Protein AF-A0A950ZUF8-F1 (afdb_monomer_lite)

Foldseek 3Di:
DFAAEEEDDPDPPPQRQHDPPPVDCVSSVVSVVQRVVCVVVDPGTPHYHYDPDDHPDPPVVVVSVVVCVVVVVVVVCVVVVPCADPVGDGVVVVVVVVVCVVCPPPDD

Structure (mmCIF, N/CA/C/O backbone):
data_AF-A0A950ZUF8-F1
#
_entry.id   AF-A0A950ZUF8-F1
#
loop_
_atom_site.group_PDB
_atom_site.id
_atom_site.type_symbol
_atom_site.label_atom_id
_atom_site.label_alt_id
_atom_site.label_comp_id
_atom_site.label_asym_id
_atom_site.label_entity_id
_atom_site.label_seq_id
_atom_site.pdbx_PDB_ins_code
_atom_site.Cartn_x
_atom_site.Cartn_y
_atom_site.Cartn_z
_atom_site.occupancy
_atom_site.B_iso_or_equiv
_atom_site.auth_seq_id
_atom_site.auth_comp_id
_atom_site.auth_asym_id
_atom_site.auth_atom_id
_atom_site.pdbx_PDB_model_num
ATOM 1 N N . MET A 1 1 ? -16.491 -18.317 3.555 1.00 70.62 1 MET A N 1
ATOM 2 C CA . MET A 1 1 ? -15.338 -17.543 4.071 1.00 70.62 1 MET A CA 1
ATOM 3 C C . MET A 1 1 ? -15.668 -16.058 3.952 1.00 70.62 1 MET A C 1
ATOM 5 O O . MET A 1 1 ? -16.255 -15.686 2.946 1.00 70.62 1 MET A O 1
ATOM 9 N N . LYS A 1 2 ? -15.375 -15.226 4.961 1.00 83.56 2 LYS A N 1
ATOM 10 C CA . LYS A 1 2 ? -15.561 -13.764 4.875 1.00 83.56 2 LYS A CA 1
ATOM 11 C C . LYS A 1 2 ? -14.215 -13.123 4.490 1.00 83.56 2 LYS A C 1
ATOM 13 O O . LYS A 1 2 ? -13.230 -13.473 5.138 1.00 83.56 2 LYS A O 1
ATOM 18 N N . PRO A 1 3 ? -14.147 -12.248 3.470 1.00 87.75 3 PRO A N 1
ATOM 19 C CA . PRO A 1 3 ? -12.884 -11.653 3.035 1.00 87.75 3 PRO A CA 1
ATOM 20 C C . PRO A 1 3 ? -12.254 -10.780 4.137 1.00 87.75 3 PRO A C 1
ATOM 22 O O . PRO A 1 3 ? -12.985 -10.199 4.953 1.00 87.75 3 PRO A O 1
ATOM 25 N N . PRO A 1 4 ? -10.911 -10.687 4.181 1.00 90.25 4 PRO A N 1
ATOM 26 C CA . PRO A 1 4 ? -10.213 -9.865 5.159 1.00 90.25 4 PRO A CA 1
ATOM 27 C C . PRO A 1 4 ? -10.523 -8.376 4.963 1.00 90.25 4 PRO A C 1
ATOM 29 O O . PRO A 1 4 ? -10.880 -7.927 3.878 1.00 90.25 4 PRO A O 1
ATOM 32 N N . ARG A 1 5 ? -10.385 -7.616 6.050 1.00 94.81 5 ARG A N 1
ATOM 33 C CA . ARG A 1 5 ? -10.420 -6.149 6.039 1.00 94.81 5 ARG A CA 1
ATOM 34 C C . ARG A 1 5 ? -9.016 -5.635 5.755 1.00 94.81 5 ARG A C 1
ATOM 36 O O . ARG A 1 5 ? -8.064 -6.198 6.297 1.00 94.81 5 ARG A O 1
ATOM 43 N N . ALA A 1 6 ? -8.891 -4.588 4.950 1.00 95.00 6 ALA A N 1
ATOM 44 C CA . ALA A 1 6 ? -7.589 -4.082 4.530 1.00 95.00 6 ALA A CA 1
ATOM 45 C C . ALA A 1 6 ? -7.520 -2.553 4.549 1.00 95.00 6 ALA A C 1
ATOM 47 O O . ALA A 1 6 ? -8.520 -1.861 4.376 1.00 95.00 6 ALA A O 1
ATOM 48 N N . CYS A 1 7 ? -6.314 -2.030 4.748 1.00 95.81 7 CYS A N 1
ATOM 49 C CA . CYS A 1 7 ? -5.987 -0.655 4.393 1.00 95.81 7 CYS A CA 1
ATOM 50 C C . CYS A 1 7 ? -5.221 -0.673 3.070 1.00 95.81 7 CYS A C 1
ATOM 52 O O . CYS A 1 7 ? -4.381 -1.553 2.876 1.00 95.81 7 CYS A O 1
ATOM 54 N N . PHE A 1 8 ? -5.509 0.278 2.190 1.00 95.31 8 PHE A N 1
ATOM 55 C CA . PHE A 1 8 ? -4.863 0.406 0.889 1.00 95.31 8 PHE A CA 1
ATOM 56 C C . PHE A 1 8 ? -3.904 1.602 0.863 1.00 95.31 8 PHE A C 1
ATOM 58 O O . PHE A 1 8 ? -4.153 2.630 1.498 1.00 95.31 8 PHE A O 1
ATOM 65 N N . LEU A 1 9 ? -2.799 1.433 0.138 1.00 93.88 9 LEU A N 1
ATOM 66 C CA . LEU A 1 9 ? -1.799 2.454 -0.161 1.00 93.88 9 LEU A CA 1
ATOM 67 C C . LEU A 1 9 ? -1.506 2.393 -1.650 1.00 93.88 9 LEU A C 1
ATOM 69 O O . LEU A 1 9 ? -1.171 1.324 -2.163 1.00 93.88 9 LEU A O 1
ATOM 73 N N . ASP A 1 10 ? -1.581 3.544 -2.304 1.00 92.81 10 ASP A N 1
ATOM 74 C CA . ASP A 1 10 ? -1.322 3.667 -3.735 1.00 92.81 10 ASP A CA 1
ATOM 75 C C . ASP A 1 10 ? 0.170 3.889 -4.003 1.00 92.81 10 ASP A C 1
ATOM 77 O O . ASP A 1 10 ? 0.621 4.978 -4.355 1.00 92.81 10 ASP A O 1
ATOM 81 N N . TYR A 1 11 ? 0.968 2.884 -3.642 1.00 93.31 11 TYR A N 1
ATOM 82 C CA . TYR A 1 11 ? 2.431 2.907 -3.691 1.00 93.31 11 TYR A CA 1
ATOM 83 C C . TYR A 1 11 ? 2.930 1.855 -4.696 1.00 93.31 11 TYR A C 1
ATOM 85 O O . TYR A 1 11 ? 2.245 0.849 -4.922 1.00 93.31 11 TYR A O 1
ATOM 93 N N . PRO A 1 12 ? 4.154 1.997 -5.242 1.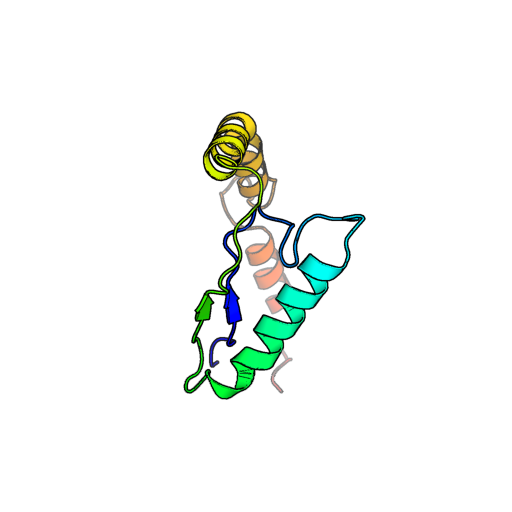00 91.44 12 PRO A N 1
ATOM 94 C CA . PRO A 1 12 ? 4.732 0.978 -6.107 1.00 91.44 12 PRO A CA 1
ATOM 95 C C . PRO A 1 12 ? 4.815 -0.382 -5.410 1.00 91.44 12 PRO A C 1
ATOM 97 O O . PRO A 1 12 ? 5.142 -0.473 -4.219 1.00 91.44 12 PRO A O 1
ATOM 100 N N . LEU A 1 13 ? 4.565 -1.452 -6.171 1.00 88.81 13 LEU A N 1
ATOM 101 C CA . LEU A 1 13 ? 4.588 -2.825 -5.665 1.00 88.81 13 LEU A CA 1
ATOM 102 C C . LEU A 1 13 ? 5.900 -3.113 -4.913 1.00 88.81 13 LEU A C 1
ATOM 104 O O . LEU A 1 13 ? 6.986 -2.806 -5.395 1.00 88.81 13 LEU A O 1
ATOM 108 N N . GLY A 1 14 ? 5.785 -3.706 -3.723 1.00 87.69 14 GLY A N 1
ATOM 109 C CA . GLY A 1 14 ? 6.919 -3.964 -2.828 1.00 87.69 14 GLY A CA 1
ATOM 110 C C . GLY A 1 14 ? 7.162 -2.882 -1.769 1.00 87.69 14 GLY A C 1
ATOM 111 O O . GLY A 1 14 ? 7.939 -3.117 -0.849 1.00 87.69 14 GLY A O 1
ATOM 112 N N . ASN A 1 15 ? 6.452 -1.749 -1.825 1.00 90.50 15 ASN A N 1
ATOM 113 C CA . ASN A 1 15 ? 6.603 -0.635 -0.880 1.00 90.50 15 ASN A CA 1
ATOM 114 C C . ASN A 1 15 ? 5.365 -0.445 0.014 1.00 90.50 15 ASN A C 1
ATOM 116 O O . ASN A 1 15 ? 4.934 0.675 0.267 1.00 90.50 15 ASN A O 1
ATOM 120 N N . THR A 1 16 ? 4.780 -1.531 0.525 1.00 87.50 16 THR A N 1
ATOM 121 C CA . THR A 1 16 ? 3.500 -1.515 1.272 1.00 87.50 16 THR A CA 1
ATOM 122 C C . THR A 1 16 ? 3.513 -0.717 2.578 1.00 87.50 16 THR A C 1
ATOM 124 O O . THR A 1 16 ? 2.464 -0.523 3.184 1.00 87.50 16 THR A O 1
ATOM 127 N N . VAL A 1 17 ? 4.679 -0.270 3.043 1.00 88.75 17 VAL A N 1
ATOM 128 C CA . VAL A 1 17 ? 4.828 0.575 4.237 1.00 88.75 17 VAL A CA 1
ATOM 129 C C . VAL A 1 17 ? 5.732 1.786 3.990 1.00 88.75 17 VAL A C 1
ATOM 131 O O . VAL A 1 17 ? 6.141 2.429 4.947 1.00 88.75 17 VAL A O 1
ATOM 134 N N . GLY A 1 18 ? 6.035 2.116 2.729 1.00 89.31 18 GLY A N 1
ATOM 135 C CA . GLY A 1 18 ? 6.925 3.220 2.347 1.00 89.31 18 GLY A CA 1
ATOM 136 C C . GLY A 1 18 ? 8.281 2.788 1.795 1.00 89.31 18 GLY A C 1
ATOM 137 O O . GLY A 1 18 ? 8.512 1.608 1.536 1.00 89.31 18 GLY A O 1
ATOM 138 N N . ILE A 1 19 ? 9.161 3.773 1.586 1.00 87.94 19 ILE A N 1
ATOM 139 C CA . ILE A 1 19 ? 10.476 3.589 0.961 1.00 87.94 19 ILE A CA 1
ATOM 140 C C . ILE A 1 19 ? 11.368 2.712 1.863 1.00 87.94 19 ILE A C 1
ATOM 142 O O . ILE A 1 19 ? 11.483 2.977 3.067 1.00 87.94 19 ILE A O 1
ATOM 146 N N . PRO A 1 20 ? 12.010 1.659 1.327 1.00 85.88 20 PRO A N 1
ATOM 147 C CA . PRO A 1 20 ? 12.930 0.827 2.087 1.00 85.88 20 PRO A CA 1
ATOM 148 C C . PRO A 1 20 ? 14.145 1.623 2.559 1.00 85.88 20 PRO A C 1
ATOM 150 O O . PRO A 1 20 ? 14.764 2.340 1.779 1.00 85.88 20 PRO A O 1
ATOM 153 N N . LYS A 1 21 ? 14.538 1.421 3.823 1.00 80.88 21 LYS A N 1
ATOM 154 C CA . LYS A 1 21 ? 15.707 2.076 4.441 1.00 80.88 21 LYS A CA 1
ATOM 155 C C . LYS A 1 21 ? 15.662 3.607 4.379 1.00 80.88 21 LYS A C 1
ATOM 157 O O . LYS A 1 21 ? 16.719 4.234 4.392 1.00 80.88 21 LYS A O 1
ATOM 162 N N . ASP A 1 22 ? 14.465 4.187 4.316 1.00 77.00 22 ASP A N 1
ATOM 163 C CA . ASP A 1 22 ? 14.311 5.627 4.466 1.00 77.00 22 ASP A CA 1
ATOM 164 C C . ASP A 1 22 ? 15.020 6.071 5.756 1.00 77.00 22 ASP A C 1
ATOM 166 O O . ASP A 1 22 ? 14.850 5.458 6.817 1.00 77.00 22 ASP A O 1
ATOM 170 N N . ALA A 1 23 ? 15.869 7.093 5.637 1.00 64.69 23 ALA A N 1
ATOM 171 C CA . ALA A 1 23 ? 16.588 7.662 6.770 1.00 64.69 23 ALA A CA 1
ATOM 172 C C . ALA A 1 23 ? 15.603 8.219 7.808 1.00 64.69 23 ALA A C 1
ATOM 174 O O . ALA A 1 23 ? 15.920 8.267 8.999 1.00 64.69 23 ALA A O 1
ATOM 175 N N . ASP A 1 24 ? 14.396 8.576 7.359 1.00 62.41 24 ASP A N 1
ATOM 176 C CA . ASP A 1 24 ? 13.305 9.029 8.198 1.00 62.41 24 ASP A CA 1
ATOM 177 C C . ASP A 1 24 ? 12.231 7.935 8.380 1.00 62.41 24 ASP A C 1
ATOM 179 O O . ASP A 1 24 ? 11.233 7.832 7.665 1.00 62.41 24 ASP A O 1
ATOM 183 N N . VAL A 1 25 ? 12.413 7.097 9.409 1.00 69.62 25 VAL A N 1
ATOM 184 C CA . VAL A 1 25 ? 11.474 6.025 9.816 1.00 69.62 25 VAL A CA 1
ATOM 185 C C . VAL A 1 25 ? 10.067 6.572 10.153 1.00 69.62 25 VAL A C 1
ATOM 187 O O . VAL A 1 25 ? 9.111 5.807 10.336 1.00 69.62 25 VAL A O 1
ATOM 190 N N . VAL A 1 26 ? 9.904 7.897 10.244 1.00 76.75 26 VAL A N 1
ATOM 191 C CA . VAL A 1 26 ? 8.634 8.570 10.535 1.00 76.75 26 VAL A CA 1
ATOM 192 C C . VAL A 1 26 ? 7.548 8.205 9.522 1.00 76.75 26 VAL A C 1
ATOM 194 O O . VAL A 1 26 ? 6.430 7.919 9.956 1.00 76.75 26 VAL A O 1
ATOM 197 N N . ALA A 1 27 ? 7.849 8.118 8.221 1.00 84.06 27 ALA A N 1
ATOM 198 C CA . ALA A 1 27 ? 6.840 7.808 7.200 1.00 84.06 27 ALA A CA 1
ATOM 199 C C . ALA A 1 27 ? 6.234 6.403 7.385 1.00 84.06 27 ALA A C 1
ATOM 201 O O . ALA A 1 27 ? 5.013 6.245 7.455 1.00 84.06 27 ALA A O 1
ATOM 202 N N . GLN A 1 28 ? 7.079 5.385 7.577 1.00 90.69 28 GLN A N 1
ATOM 203 C CA . GLN A 1 28 ? 6.628 4.001 7.770 1.00 90.69 28 GLN A CA 1
ATOM 204 C C . GLN A 1 28 ? 5.816 3.842 9.065 1.00 90.69 28 GLN A C 1
ATOM 206 O O . GLN A 1 28 ? 4.780 3.171 9.104 1.00 90.69 28 GLN A O 1
ATOM 211 N N . ARG A 1 29 ? 6.248 4.511 10.145 1.00 91.94 29 ARG A N 1
ATOM 212 C CA . ARG A 1 29 ? 5.518 4.519 11.424 1.00 91.94 29 ARG A CA 1
ATOM 213 C C . ARG A 1 29 ? 4.187 5.252 11.316 1.00 91.94 29 ARG A C 1
ATOM 215 O O . ARG A 1 29 ? 3.221 4.818 11.943 1.00 91.94 29 ARG A O 1
ATOM 222 N N . ALA A 1 30 ? 4.126 6.349 10.562 1.00 92.56 30 ALA A N 1
ATOM 223 C CA . ALA A 1 30 ? 2.895 7.096 10.329 1.00 92.56 30 ALA A CA 1
ATOM 224 C C . ALA A 1 30 ? 1.868 6.238 9.579 1.00 92.56 30 ALA A C 1
ATOM 226 O O . ALA A 1 30 ? 0.719 6.156 10.015 1.00 92.56 30 ALA A O 1
ATOM 227 N N . ILE A 1 31 ? 2.303 5.525 8.536 1.00 94.00 31 ILE A N 1
ATOM 228 C CA . ILE A 1 31 ? 1.476 4.574 7.784 1.00 94.00 31 ILE A CA 1
ATOM 229 C C . ILE A 1 31 ? 0.925 3.476 8.699 1.00 94.00 31 ILE A C 1
ATOM 231 O O . ILE A 1 31 ? -0.289 3.270 8.766 1.00 94.00 31 ILE A O 1
ATOM 235 N N . LEU A 1 32 ? 1.796 2.813 9.469 1.00 93.56 32 LEU A N 1
ATOM 236 C CA . LEU A 1 32 ? 1.375 1.752 10.386 1.00 93.56 32 LEU A CA 1
ATOM 237 C C . LEU A 1 32 ? 0.392 2.276 11.441 1.00 93.56 32 LEU A C 1
ATOM 239 O O . LEU A 1 32 ? -0.617 1.636 11.741 1.00 93.56 32 LEU A O 1
ATOM 243 N N . ARG A 1 33 ? 0.655 3.464 11.991 1.00 95.69 33 ARG A N 1
ATOM 244 C CA . ARG A 1 33 ? -0.235 4.105 12.960 1.00 95.69 33 ARG A CA 1
ATOM 245 C C . ARG A 1 33 ? -1.600 4.410 12.347 1.00 95.69 33 ARG A C 1
ATOM 247 O O . ARG A 1 33 ? -2.608 4.151 13.002 1.00 95.69 33 ARG A O 1
ATOM 254 N N . ALA A 1 34 ? -1.648 4.925 11.121 1.00 95.56 34 ALA A N 1
ATOM 255 C CA . ALA A 1 34 ? -2.897 5.212 10.421 1.00 95.56 34 ALA A CA 1
ATOM 256 C C . ALA A 1 34 ? -3.719 3.936 10.179 1.00 95.56 34 ALA A C 1
ATOM 258 O O . ALA A 1 34 ? -4.918 3.926 10.458 1.00 95.56 34 ALA A O 1
ATOM 259 N N . ALA A 1 35 ? -3.070 2.844 9.764 1.00 95.19 35 ALA A N 1
ATOM 260 C CA . ALA A 1 35 ? -3.714 1.544 9.586 1.00 95.19 35 ALA A CA 1
ATOM 261 C C . ALA A 1 35 ? -4.284 0.981 10.900 1.00 95.19 35 ALA A C 1
ATOM 263 O O . ALA A 1 35 ? -5.410 0.499 10.940 1.00 95.19 35 ALA A O 1
ATOM 264 N N . LEU A 1 36 ? -3.548 1.078 12.011 1.00 95.94 36 LEU A N 1
ATOM 265 C CA . LEU A 1 36 ? -4.053 0.624 13.314 1.00 95.94 36 LEU A CA 1
ATOM 266 C C . LEU A 1 36 ? -5.186 1.516 13.837 1.00 95.94 36 LEU A C 1
ATOM 268 O O . LEU A 1 36 ? -6.144 1.030 14.434 1.00 95.94 36 LEU A O 1
ATOM 272 N N . THR A 1 37 ? -5.110 2.820 13.575 1.00 96.75 37 THR A N 1
ATOM 273 C CA . THR A 1 37 ? -6.138 3.788 13.987 1.00 96.75 37 THR A CA 1
ATOM 274 C C . THR A 1 37 ? -7.423 3.642 13.167 1.00 96.75 37 THR A C 1
ATOM 276 O O . THR A 1 37 ? -8.489 4.046 13.623 1.00 96.75 37 THR A O 1
ATOM 279 N N . SER A 1 38 ? -7.364 3.034 11.977 1.00 95.31 38 SER A N 1
ATOM 280 C CA . SER A 1 38 ? -8.543 2.790 11.143 1.00 95.31 38 SER A CA 1
ATOM 281 C C . SER A 1 38 ? -9.372 1.583 11.595 1.00 95.31 38 SER A C 1
ATOM 283 O O . SER A 1 38 ? -10.514 1.456 11.158 1.00 95.31 38 SER A O 1
ATOM 285 N N . LEU A 1 39 ? -8.866 0.737 12.506 1.00 94.31 39 LEU A N 1
ATOM 286 C CA . LEU A 1 39 ? -9.566 -0.467 12.981 1.00 94.31 39 LEU A CA 1
ATOM 287 C C . LEU A 1 39 ? -11.036 -0.231 13.387 1.00 94.31 39 LEU A C 1
ATOM 289 O O . LEU A 1 39 ? -11.887 -1.015 12.957 1.00 94.31 39 LEU A O 1
ATOM 293 N N . PRO A 1 40 ? -11.386 0.837 14.135 1.00 96.38 40 PRO A N 1
ATOM 294 C CA . PRO A 1 40 ? -12.774 1.107 14.518 1.00 96.38 40 PRO A CA 1
ATOM 295 C C . PRO A 1 40 ? -13.683 1.514 13.348 1.00 96.38 40 PRO A C 1
ATOM 297 O O . PRO A 1 40 ? -14.901 1.496 13.489 1.00 96.38 40 PRO A O 1
ATOM 300 N N . ARG A 1 41 ? -13.116 1.898 12.196 1.00 95.44 41 ARG A N 1
ATOM 301 C CA . ARG A 1 41 ? -13.865 2.338 11.006 1.00 95.44 41 ARG A CA 1
ATOM 302 C C . ARG A 1 41 ? -14.395 1.170 10.174 1.00 95.44 41 ARG A C 1
ATOM 304 O O . ARG A 1 41 ? -15.261 1.383 9.331 1.00 95.44 41 ARG A O 1
ATOM 311 N N . PHE A 1 42 ? -13.892 -0.045 10.389 1.00 96.06 42 PHE A N 1
ATOM 312 C CA . PHE A 1 42 ? -14.381 -1.221 9.680 1.00 96.06 42 PHE A CA 1
ATOM 313 C C . PHE A 1 42 ? -15.658 -1.772 10.326 1.00 96.06 42 PHE A C 1
ATOM 315 O O . PHE A 1 42 ? -15.612 -2.405 11.382 1.00 96.06 42 PHE A O 1
ATOM 322 N N . THR A 1 43 ? -16.788 -1.591 9.652 1.00 94.88 43 THR A N 1
ATOM 323 C CA . THR A 1 43 ? -18.130 -2.019 10.068 1.00 94.88 43 THR A CA 1
ATOM 324 C C . THR A 1 43 ? -18.608 -3.310 9.397 1.00 94.88 43 THR A C 1
ATOM 326 O O . THR A 1 43 ? -19.576 -3.912 9.859 1.00 94.88 43 THR A 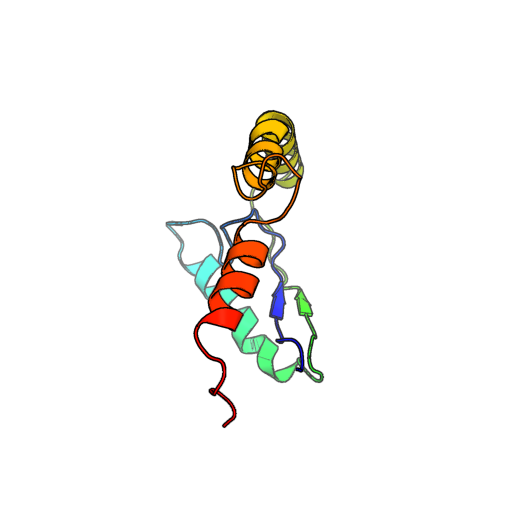O 1
ATOM 329 N N . ALA A 1 44 ? -17.934 -3.776 8.341 1.00 92.50 44 ALA A N 1
ATOM 330 C CA . ALA A 1 44 ? -18.297 -4.978 7.596 1.00 92.50 44 ALA A CA 1
ATOM 331 C C . ALA A 1 44 ? -17.064 -5.758 7.085 1.00 92.50 44 ALA A C 1
ATOM 333 O O . ALA A 1 44 ? -15.987 -5.183 6.893 1.00 92.50 44 ALA A O 1
ATOM 334 N N . PRO A 1 45 ? -17.186 -7.080 6.851 1.00 93.06 45 PRO A N 1
ATOM 335 C CA . PRO A 1 45 ? -16.141 -7.859 6.189 1.00 93.06 45 PRO A CA 1
ATOM 336 C C . PRO A 1 45 ? -15.861 -7.365 4.764 1.00 93.06 45 PRO A C 1
ATOM 338 O O . PRO A 1 45 ? -16.770 -6.894 4.087 1.00 93.06 45 PRO A O 1
ATOM 341 N N . GLY A 1 46 ? -14.618 -7.510 4.298 1.00 94.00 46 GLY A N 1
ATOM 342 C CA . GLY A 1 46 ? -14.210 -7.113 2.943 1.00 94.00 46 GLY A CA 1
ATOM 343 C C . GLY A 1 46 ? -14.066 -5.611 2.701 1.00 94.00 46 GLY A C 1
ATOM 344 O O . GLY A 1 46 ? -13.732 -5.216 1.591 1.00 94.00 46 GLY A O 1
ATOM 345 N N . GLN A 1 47 ? -14.305 -4.768 3.708 1.00 95.56 47 GLN A N 1
ATOM 346 C CA . GLN A 1 47 ? -14.062 -3.336 3.578 1.00 95.56 47 GLN A CA 1
ATOM 347 C C . GLN A 1 47 ? -12.571 -3.037 3.405 1.00 95.56 47 GLN A C 1
ATOM 349 O O . GLN A 1 47 ? -11.719 -3.600 4.103 1.00 95.56 47 GLN A O 1
ATOM 354 N N . ILE A 1 48 ? -12.301 -2.098 2.503 1.00 96.38 48 ILE A N 1
ATOM 355 C CA . ILE A 1 48 ? -10.980 -1.545 2.230 1.00 96.38 48 ILE A CA 1
ATOM 356 C C . ILE A 1 48 ? -11.044 -0.047 2.528 1.00 96.38 48 ILE A C 1
ATOM 358 O O . ILE A 1 48 ? -12.002 0.617 2.138 1.00 96.38 48 ILE A O 1
ATOM 362 N N . ILE A 1 49 ? -10.068 0.464 3.274 1.00 96.38 49 ILE A N 1
ATOM 363 C CA . ILE A 1 49 ? -9.940 1.894 3.577 1.00 96.38 49 ILE A CA 1
ATOM 364 C C . ILE A 1 49 ? -8.663 2.413 2.930 1.00 96.38 49 ILE A C 1
ATOM 366 O O . ILE A 1 49 ? -7.578 1.928 3.250 1.00 96.38 49 ILE A O 1
ATOM 370 N N . ASP A 1 50 ? -8.785 3.431 2.087 1.00 96.50 50 ASP A N 1
ATOM 371 C CA . ASP A 1 50 ? -7.634 4.127 1.516 1.00 96.50 50 ASP A CA 1
ATOM 372 C C . ASP A 1 50 ? -6.954 4.989 2.584 1.00 96.50 50 ASP A C 1
ATOM 374 O O . ASP A 1 50 ? -7.604 5.751 3.313 1.00 96.50 50 ASP A O 1
ATOM 378 N N . LEU A 1 51 ? -5.635 4.849 2.708 1.00 95.75 51 LEU A N 1
ATOM 379 C CA . LEU A 1 51 ? -4.838 5.695 3.586 1.00 95.75 51 LEU A CA 1
ATOM 380 C C . LEU A 1 51 ? -4.388 6.961 2.838 1.00 95.75 51 LEU A C 1
ATOM 382 O O . LEU A 1 51 ? -4.040 6.885 1.663 1.00 95.75 51 LEU A O 1
ATOM 386 N N . PRO A 1 52 ? -4.344 8.127 3.506 1.00 93.75 52 PRO A N 1
ATOM 387 C CA . PRO A 1 52 ? -4.114 9.417 2.859 1.00 93.75 52 PRO A CA 1
ATOM 388 C C . PRO A 1 52 ? -2.616 9.711 2.665 1.00 93.75 52 PRO A C 1
ATOM 390 O O . PRO A 1 52 ? -2.139 10.780 3.044 1.00 93.75 52 PRO A O 1
ATOM 393 N N . PHE A 1 53 ? -1.857 8.756 2.132 1.00 92.75 53 PHE A N 1
ATOM 394 C CA . PHE A 1 53 ? -0.438 8.937 1.833 1.00 92.75 53 PHE A CA 1
ATOM 395 C C . PHE A 1 53 ? -0.199 8.841 0.331 1.00 92.75 53 PHE A C 1
ATOM 397 O O . PHE A 1 53 ? -0.867 8.074 -0.356 1.00 92.75 53 PHE A O 1
ATOM 404 N N . ALA A 1 54 ? 0.772 9.606 -0.157 1.00 91.25 54 ALA A N 1
ATOM 405 C CA . ALA A 1 54 ? 1.171 9.618 -1.556 1.00 91.25 54 ALA A CA 1
ATOM 406 C C . ALA A 1 54 ? 2.645 9.238 -1.674 1.00 91.25 54 ALA A C 1
ATOM 408 O O . ALA A 1 54 ? 3.462 9.603 -0.821 1.00 91.25 54 ALA A O 1
ATOM 409 N N . TRP A 1 55 ? 2.981 8.524 -2.746 1.00 91.12 55 TRP A N 1
ATOM 410 C CA . TRP A 1 55 ? 4.373 8.296 -3.095 1.00 91.12 55 TRP A CA 1
ATOM 411 C C . TRP A 1 55 ? 5.043 9.643 -3.425 1.00 91.12 55 TRP A C 1
ATOM 413 O O . TRP A 1 55 ? 4.453 10.452 -4.142 1.00 91.12 55 TRP A O 1
ATOM 423 N N . PRO A 1 56 ? 6.244 9.933 -2.891 1.00 88.56 56 PRO A N 1
ATOM 424 C CA . PRO A 1 56 ? 6.852 11.256 -3.032 1.00 88.56 56 PRO A CA 1
ATOM 425 C C . PRO A 1 56 ? 7.304 11.576 -4.463 1.00 88.56 56 PRO A C 1
ATOM 427 O O . PRO A 1 56 ? 7.401 12.748 -4.824 1.00 88.56 56 PRO A O 1
ATOM 430 N N . GLU A 1 57 ? 7.589 10.560 -5.277 1.00 89.69 57 GLU A N 1
ATOM 431 C CA . GLU A 1 57 ? 7.975 10.738 -6.676 1.00 89.69 57 GLU A CA 1
ATOM 432 C C . GLU A 1 57 ? 6.733 10.756 -7.570 1.00 89.69 57 GLU A C 1
ATOM 434 O O . GLU A 1 57 ? 6.032 9.755 -7.704 1.00 89.69 57 GLU A O 1
ATOM 439 N N . 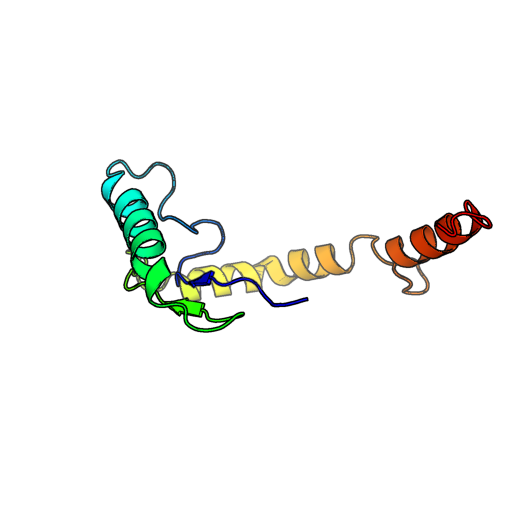ALA A 1 58 ? 6.459 11.899 -8.196 1.00 90.75 58 ALA A N 1
ATOM 440 C CA . ALA A 1 58 ? 5.376 12.003 -9.163 1.00 90.75 58 ALA A CA 1
ATOM 441 C C . ALA A 1 58 ? 5.701 11.206 -10.435 1.00 90.75 58 ALA A C 1
ATOM 443 O O . ALA A 1 58 ? 6.829 11.232 -10.924 1.00 90.75 58 ALA A O 1
ATOM 444 N N . GLY A 1 59 ? 4.690 10.559 -11.010 1.00 92.31 59 GLY A N 1
ATOM 445 C CA . GLY A 1 59 ? 4.824 9.836 -12.273 1.00 92.31 59 GLY A CA 1
ATOM 446 C C . GLY A 1 59 ? 5.381 8.414 -12.143 1.00 92.31 59 GLY A C 1
ATOM 447 O O . GLY A 1 59 ? 5.722 7.785 -13.150 1.00 92.31 59 GLY A O 1
ATOM 448 N N . TRP A 1 60 ? 5.492 7.903 -10.912 1.00 91.94 60 TRP A N 1
ATOM 449 C CA . TRP A 1 60 ? 5.975 6.550 -10.645 1.00 91.94 60 TRP A CA 1
ATOM 450 C C . TRP A 1 60 ? 5.074 5.492 -11.296 1.00 91.94 60 TRP A C 1
ATOM 452 O O . TRP A 1 60 ? 5.572 4.453 -11.730 1.00 91.94 60 TRP A O 1
ATOM 462 N N . GLU A 1 61 ? 3.769 5.756 -11.422 1.00 92.94 61 GLU A N 1
ATOM 463 C CA . GLU A 1 61 ? 2.818 4.837 -12.044 1.00 92.94 61 GLU A CA 1
ATOM 464 C C . GLU A 1 61 ? 3.184 4.589 -13.510 1.00 92.94 61 GLU A C 1
ATOM 466 O O . GLU A 1 61 ? 3.247 3.440 -13.952 1.00 92.94 61 GLU A O 1
ATOM 471 N N . GLN A 1 62 ? 3.485 5.656 -14.260 1.00 95.12 62 GLN A N 1
ATOM 472 C CA . GLN A 1 62 ? 3.868 5.557 -15.669 1.00 95.12 62 GLN A CA 1
ATOM 473 C C . GLN A 1 62 ? 5.232 4.884 -15.828 1.00 95.12 62 GLN A C 1
ATOM 475 O O . GLN A 1 62 ? 5.443 4.144 -16.791 1.00 95.12 62 GLN A O 1
ATOM 480 N N . GLU A 1 63 ? 6.159 5.103 -14.892 1.00 91.12 63 GLU A N 1
ATOM 481 C CA . GLU A 1 63 ? 7.458 4.428 -14.902 1.00 91.12 63 GLU A CA 1
ATOM 482 C C . GLU A 1 63 ? 7.316 2.917 -14.686 1.00 91.12 63 GLU A C 1
ATOM 484 O O . GLU A 1 63 ? 7.886 2.109 -15.430 1.00 91.12 63 GLU A O 1
ATOM 489 N N . VAL A 1 64 ? 6.515 2.529 -13.693 1.00 89.50 64 VAL A N 1
ATOM 490 C CA . VAL A 1 64 ? 6.217 1.130 -13.384 1.00 89.50 64 VAL A CA 1
ATOM 491 C C . VAL A 1 64 ? 5.486 0.472 -14.552 1.00 89.50 64 VAL A C 1
ATOM 493 O O . VAL A 1 64 ? 5.884 -0.607 -14.993 1.00 89.50 64 VAL A O 1
ATOM 496 N N . GLU A 1 65 ? 4.477 1.134 -15.122 1.00 90.94 65 GLU A N 1
ATOM 497 C CA . GLU A 1 65 ? 3.770 0.648 -16.310 1.00 90.94 65 GLU A CA 1
ATOM 498 C C . GLU A 1 65 ? 4.739 0.424 -17.478 1.00 90.94 65 GLU A C 1
ATOM 500 O O . GLU A 1 65 ? 4.742 -0.639 -18.107 1.00 90.94 65 GLU A O 1
ATOM 505 N N . ARG A 1 66 ? 5.597 1.409 -17.760 1.00 92.00 66 ARG A N 1
ATOM 506 C CA . ARG A 1 66 ? 6.600 1.326 -18.825 1.00 92.00 66 ARG A CA 1
ATOM 507 C C . ARG A 1 66 ? 7.546 0.148 -18.614 1.00 92.00 66 ARG A C 1
ATOM 509 O O . ARG A 1 66 ? 7.888 -0.529 -19.586 1.00 92.00 66 ARG A O 1
ATOM 516 N N . THR A 1 67 ? 7.950 -0.103 -17.373 1.00 88.19 67 THR A N 1
ATOM 517 C CA . THR A 1 67 ? 8.808 -1.236 -17.007 1.00 88.19 67 THR A CA 1
ATOM 518 C C . THR A 1 67 ? 8.097 -2.562 -17.264 1.00 88.19 67 THR A C 1
ATOM 520 O O . THR A 1 67 ? 8.600 -3.374 -18.040 1.00 88.19 67 THR A O 1
ATOM 523 N N . TYR A 1 68 ? 6.873 -2.739 -16.756 1.00 84.69 68 TYR A N 1
ATOM 524 C CA . TYR A 1 68 ? 6.087 -3.954 -17.001 1.00 84.69 68 TYR A CA 1
ATOM 525 C C . TYR A 1 68 ? 5.810 -4.206 -18.485 1.00 84.69 68 TYR A C 1
ATOM 527 O O . TYR A 1 68 ? 5.793 -5.355 -18.922 1.00 84.69 68 TYR A O 1
ATOM 535 N N . ARG A 1 69 ? 5.620 -3.154 -19.289 1.00 88.12 69 ARG A N 1
ATOM 536 C CA . ARG A 1 69 ? 5.444 -3.296 -20.742 1.00 88.12 69 ARG A CA 1
ATOM 537 C C . ARG A 1 69 ? 6.717 -3.777 -21.440 1.00 88.12 69 ARG A C 1
ATOM 539 O O . ARG A 1 69 ? 6.625 -4.627 -22.321 1.00 88.12 69 ARG A O 1
ATOM 546 N N . LYS A 1 70 ? 7.894 -3.272 -21.054 1.00 88.75 70 LYS A N 1
ATOM 547 C CA . LYS A 1 70 ? 9.191 -3.757 -21.573 1.00 88.75 70 LYS A CA 1
ATOM 548 C C . LYS A 1 70 ? 9.442 -5.213 -21.174 1.00 88.75 70 LYS A C 1
ATOM 550 O O . LYS A 1 70 ? 9.945 -6.008 -21.966 1.00 88.75 70 LYS A O 1
ATOM 555 N N . GLU A 1 71 ? 9.033 -5.570 -19.965 1.00 84.62 71 GLU A N 1
ATOM 556 C CA . GLU A 1 71 ? 9.184 -6.900 -19.381 1.00 84.62 71 GLU A CA 1
ATOM 557 C C . GLU A 1 71 ? 7.953 -7.793 -19.583 1.00 84.62 71 GLU A C 1
ATOM 559 O O . GLU A 1 71 ? 7.795 -8.799 -18.897 1.00 84.62 71 GLU A O 1
ATOM 564 N N . ALA A 1 72 ? 7.085 -7.488 -20.554 1.00 80.88 72 ALA A N 1
ATOM 565 C CA . ALA A 1 72 ? 5.876 -8.280 -20.798 1.00 80.88 72 ALA A CA 1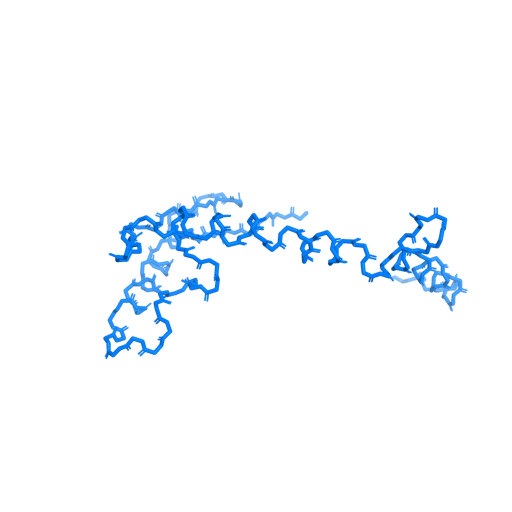
ATOM 566 C C . ALA A 1 72 ? 6.195 -9.766 -21.040 1.00 80.88 72 ALA A C 1
ATOM 568 O O . ALA A 1 72 ? 5.434 -10.645 -20.639 1.00 80.88 72 ALA A O 1
ATOM 569 N N . HIS A 1 73 ? 7.358 -10.046 -21.636 1.00 79.50 73 HIS A N 1
ATOM 570 C CA . HIS A 1 73 ? 7.867 -11.399 -21.824 1.00 79.50 73 HIS A CA 1
ATOM 571 C C . HIS A 1 73 ? 8.124 -12.139 -20.501 1.00 79.50 73 HIS A C 1
ATOM 573 O O . HIS A 1 73 ? 7.958 -13.345 -20.488 1.00 79.50 73 HIS A O 1
ATOM 579 N N . ILE A 1 74 ? 8.461 -11.458 -19.398 1.00 77.12 74 ILE A N 1
ATOM 580 C CA . ILE A 1 74 ? 8.633 -12.067 -18.067 1.00 77.12 74 ILE A CA 1
ATOM 581 C C . ILE A 1 74 ? 7.283 -12.497 -17.501 1.00 77.12 74 ILE A C 1
ATOM 583 O O . ILE A 1 74 ? 7.170 -13.587 -16.959 1.00 77.12 74 ILE A O 1
ATOM 587 N N . VAL A 1 75 ? 6.244 -11.670 -17.640 1.00 71.00 75 VAL A N 1
ATOM 588 C CA . VAL A 1 75 ? 4.888 -12.024 -17.179 1.00 71.00 75 VAL A CA 1
ATOM 589 C C . VAL A 1 75 ? 4.318 -13.172 -18.012 1.00 71.00 75 VAL A C 1
ATOM 591 O O . VAL A 1 75 ? 3.671 -14.071 -17.476 1.00 71.00 75 VAL A O 1
ATOM 594 N N . LEU A 1 76 ? 4.563 -13.150 -19.325 1.00 71.81 76 LEU A N 1
ATOM 595 C CA . LEU A 1 76 ? 4.224 -14.261 -20.209 1.00 71.81 76 LEU A CA 1
ATOM 596 C C . LEU A 1 76 ? 5.003 -15.512 -19.812 1.00 71.81 76 LEU A C 1
ATOM 598 O O . LEU A 1 76 ? 4.367 -16.528 -19.576 1.00 71.81 76 LEU A O 1
ATOM 602 N N . ASP A 1 77 ? 6.323 -15.407 -19.636 1.00 72.75 77 ASP A N 1
ATOM 603 C CA . ASP A 1 77 ? 7.189 -16.504 -19.209 1.00 72.75 77 ASP A CA 1
ATOM 604 C C . ASP A 1 77 ? 6.720 -17.077 -17.876 1.00 72.75 77 ASP A C 1
ATOM 606 O O . ASP A 1 77 ? 6.499 -18.268 -17.814 1.00 72.75 77 ASP A O 1
ATOM 610 N N . GLN A 1 78 ? 6.444 -16.264 -16.851 1.00 68.75 78 GLN A N 1
ATOM 611 C CA . GLN A 1 78 ? 5.874 -16.708 -15.570 1.00 68.75 78 GLN A CA 1
ATOM 612 C C . GLN A 1 78 ? 4.569 -17.493 -15.736 1.00 68.75 78 GLN A C 1
ATOM 614 O O . GLN A 1 78 ? 4.392 -18.507 -15.074 1.00 68.75 78 GLN A O 1
ATOM 619 N N . ARG A 1 79 ? 3.676 -17.069 -16.639 1.00 64.69 79 ARG A N 1
ATOM 620 C CA . ARG A 1 79 ? 2.426 -17.792 -16.935 1.00 64.69 79 ARG A CA 1
ATOM 621 C C . ARG A 1 79 ? 2.636 -19.046 -17.778 1.00 64.69 79 ARG A C 1
ATOM 623 O O . ARG A 1 79 ? 1.820 -19.959 -17.730 1.00 64.69 79 ARG A O 1
ATOM 630 N N . THR A 1 80 ? 3.690 -19.080 -18.585 1.00 65.62 80 THR A N 1
ATOM 631 C CA . THR A 1 80 ? 4.033 -20.209 -19.456 1.00 65.62 80 THR A CA 1
ATOM 632 C C . THR A 1 80 ? 5.148 -21.077 -18.880 1.00 65.62 80 THR A C 1
ATOM 634 O O . THR A 1 80 ? 5.602 -21.993 -19.562 1.00 65.62 80 THR A O 1
ATOM 637 N N . ARG A 1 81 ? 5.610 -20.800 -17.651 1.00 60.38 81 ARG A N 1
ATOM 638 C CA . ARG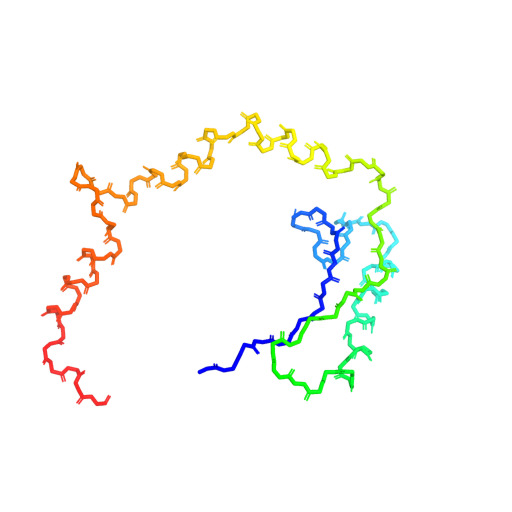 A 1 81 ? 6.862 -21.304 -17.063 1.00 60.38 81 ARG A CA 1
ATOM 639 C C . ARG A 1 81 ? 6.729 -22.747 -16.624 1.00 60.38 81 ARG A C 1
ATOM 641 O O . ARG A 1 81 ? 6.765 -23.049 -15.440 1.00 60.38 81 ARG A O 1
ATOM 648 N N . GLY A 1 82 ? 6.519 -23.645 -17.579 1.00 59.72 82 GLY A N 1
ATOM 649 C CA . GLY A 1 82 ? 6.362 -25.068 -17.310 1.00 59.72 82 GLY A CA 1
ATOM 650 C C . GLY A 1 82 ? 5.333 -25.351 -16.217 1.00 59.72 82 GLY A C 1
ATOM 651 O O . GLY A 1 82 ? 5.471 -26.346 -15.525 1.00 59.72 82 GLY A O 1
ATOM 652 N N . GLU A 1 83 ? 4.353 -24.461 -16.019 1.00 68.88 83 GLU A N 1
ATOM 653 C CA . GLU A 1 83 ? 3.189 -24.696 -15.164 1.00 68.88 83 GLU A CA 1
ATOM 654 C C . GLU A 1 83 ? 2.146 -25.509 -15.915 1.00 68.88 83 GLU A C 1
ATOM 656 O O . GLU A 1 83 ? 1.291 -26.113 -15.282 1.00 68.88 83 GLU A O 1
ATOM 661 N N . PHE A 1 84 ? 2.268 -25.579 -17.241 1.00 66.44 84 PHE A N 1
ATOM 662 C CA . PHE A 1 84 ? 1.415 -26.349 -18.120 1.00 66.44 84 PHE A CA 1
ATOM 663 C C . PHE A 1 84 ? 2.243 -27.344 -18.932 1.00 66.44 84 PHE A C 1
ATOM 665 O O . PHE A 1 84 ? 3.331 -27.008 -19.407 1.00 66.44 84 PHE A O 1
ATOM 672 N N . ASP A 1 85 ? 1.737 -28.565 -19.075 1.00 71.44 85 ASP A N 1
ATOM 673 C CA . ASP A 1 85 ? 2.322 -29.562 -19.970 1.00 71.44 85 ASP A CA 1
ATOM 674 C C . ASP A 1 85 ? 2.091 -29.213 -21.452 1.00 71.44 85 ASP A C 1
ATOM 676 O O . ASP A 1 85 ? 1.458 -28.210 -21.791 1.00 71.44 85 ASP A O 1
ATOM 680 N N . ALA A 1 86 ? 2.616 -30.044 -22.358 1.00 71.12 86 ALA A N 1
ATOM 681 C CA . ALA A 1 86 ? 2.464 -29.854 -23.802 1.00 71.12 86 ALA A CA 1
ATOM 682 C C . ALA A 1 86 ? 0.991 -29.875 -24.266 1.00 71.12 86 ALA A C 1
ATOM 684 O O . ALA A 1 86 ? 0.678 -29.357 -25.338 1.00 71.12 86 ALA A O 1
ATOM 685 N N . GLU A 1 87 ? 0.084 -30.422 -23.450 1.00 75.94 87 GLU A N 1
ATOM 686 C CA . GLU A 1 87 ? -1.360 -30.457 -23.686 1.00 75.94 87 GLU A CA 1
ATOM 687 C C . GLU A 1 87 ? -2.113 -29.291 -23.010 1.00 75.94 87 GLU A C 1
ATOM 689 O O . GLU A 1 87 ? -3.342 -29.220 -23.094 1.00 75.94 87 GLU A O 1
ATOM 694 N N . GLY A 1 88 ? -1.406 -28.358 -22.360 1.00 69.19 88 GLY A N 1
ATOM 695 C CA . GLY A 1 88 ? -1.984 -27.170 -21.731 1.00 69.19 88 GLY A CA 1
ATOM 696 C C . GLY A 1 88 ? -2.660 -27.432 -20.382 1.00 69.19 88 GLY A C 1
ATOM 697 O O . GLY A 1 88 ? -3.483 -26.624 -19.944 1.00 69.19 88 GLY A O 1
ATOM 698 N N . ARG A 1 89 ? -2.357 -28.549 -19.708 1.00 72.25 89 ARG A N 1
ATOM 699 C CA . ARG A 1 89 ? -2.880 -28.864 -18.368 1.00 72.25 89 ARG A CA 1
ATOM 700 C C . ARG A 1 89 ? -1.926 -28.355 -17.301 1.00 72.25 89 ARG A C 1
ATOM 702 O O . ARG A 1 89 ? -0.729 -28.596 -17.379 1.00 72.25 89 ARG A O 1
ATOM 709 N N . HIS A 1 90 ? -2.466 -27.704 -16.274 1.00 73.94 90 HIS A N 1
ATOM 710 C CA . HIS A 1 90 ? -1.649 -27.177 -15.185 1.00 73.94 90 HIS A CA 1
ATOM 711 C C . HIS A 1 90 ? -1.048 -28.325 -14.346 1.00 73.94 90 HIS A C 1
ATOM 713 O O . HIS A 1 90 ? -1.807 -29.141 -13.817 1.00 73.94 90 HIS A O 1
ATOM 719 N N . PHE A 1 91 ? 0.272 -28.386 -14.141 1.00 70.44 91 PHE A N 1
ATOM 720 C CA . PHE A 1 91 ? 0.935 -29.460 -13.383 1.00 70.44 91 PHE A CA 1
ATOM 721 C C . PHE A 1 91 ? 0.415 -29.576 -11.949 1.00 70.44 91 PHE A C 1
ATOM 723 O O . PHE A 1 91 ? 0.263 -30.684 -11.452 1.00 70.44 91 PHE A O 1
ATOM 730 N N . ALA A 1 92 ? 0.049 -28.469 -11.290 1.00 69.19 92 ALA A N 1
ATOM 731 C CA . ALA A 1 92 ? -0.586 -28.543 -9.966 1.00 69.19 92 ALA A CA 1
ATOM 732 C C . ALA A 1 92 ? -1.942 -29.280 -9.976 1.00 69.19 92 ALA A C 1
ATOM 734 O O . ALA A 1 92 ? -2.294 -29.904 -8.981 1.00 69.19 92 ALA A O 1
ATOM 735 N N . LYS A 1 93 ? -2.692 -29.248 -11.089 1.00 68.94 93 LYS A N 1
ATOM 736 C CA . LYS A 1 93 ? -3.925 -30.033 -11.239 1.00 68.94 93 LYS A CA 1
ATOM 737 C C . LYS A 1 93 ? -3.600 -31.513 -11.441 1.00 68.94 93 LYS A C 1
ATOM 739 O O . LYS A 1 93 ? -4.197 -32.342 -10.768 1.00 68.94 93 LYS A O 1
ATOM 744 N N . ALA A 1 94 ? -2.626 -31.825 -12.298 1.00 70.44 94 ALA A N 1
ATOM 745 C CA . ALA A 1 94 ? -2.169 -33.199 -12.517 1.00 70.44 94 ALA A CA 1
ATOM 746 C C . ALA A 1 94 ? -1.630 -33.836 -11.220 1.00 70.44 94 ALA A C 1
ATOM 748 O O . ALA A 1 94 ? -2.022 -34.943 -10.867 1.00 70.44 94 ALA A O 1
ATOM 749 N N . LEU A 1 95 ? -0.822 -33.095 -10.455 1.00 68.12 95 LEU A N 1
ATOM 750 C CA . LEU A 1 95 ? -0.325 -33.505 -9.138 1.00 68.12 95 LEU A CA 1
ATOM 751 C C . LEU A 1 95 ? -1.453 -33.657 -8.112 1.00 68.12 95 LEU A C 1
ATOM 753 O O . LEU A 1 95 ? -1.403 -34.567 -7.293 1.00 68.12 95 LEU A O 1
ATOM 757 N N . ALA A 1 96 ? -2.475 -32.795 -8.136 1.00 67.75 96 ALA A N 1
ATOM 758 C CA . ALA A 1 96 ? -3.631 -32.921 -7.249 1.00 67.75 96 ALA A CA 1
ATOM 759 C C . ALA A 1 96 ? -4.494 -34.154 -7.581 1.00 67.75 96 ALA A C 1
ATOM 761 O O . ALA A 1 96 ? -4.976 -34.822 -6.669 1.00 67.75 96 ALA A O 1
ATOM 762 N N . GLU A 1 97 ? -4.669 -34.477 -8.865 1.00 73.19 97 GLU A N 1
ATOM 763 C CA . GLU A 1 97 ? -5.366 -35.686 -9.326 1.00 73.19 97 GLU A CA 1
ATOM 764 C C . GLU A 1 97 ? -4.583 -36.959 -8.966 1.00 73.19 97 GLU A C 1
ATOM 766 O O . GLU A 1 97 ? -5.171 -37.921 -8.468 1.00 73.19 97 GLU A O 1
ATOM 771 N N . GLU A 1 98 ? -3.257 -36.948 -9.134 1.00 72.00 98 GLU A N 1
ATOM 772 C CA . GLU A 1 98 ? -2.370 -38.026 -8.683 1.00 72.00 98 GLU A CA 1
ATOM 773 C C . GLU A 1 98 ? -2.427 -38.190 -7.152 1.00 72.00 98 GLU A C 1
ATOM 775 O O . GLU A 1 98 ? -2.625 -39.295 -6.643 1.00 72.00 98 GLU A O 1
ATOM 780 N N . ALA A 1 99 ? -2.355 -37.080 -6.407 1.00 69.06 99 ALA A N 1
ATOM 781 C CA . ALA A 1 99 ? -2.437 -37.053 -4.948 1.00 69.06 99 ALA A CA 1
ATOM 782 C C . ALA A 1 99 ? -3.772 -37.573 -4.401 1.00 69.06 99 ALA A C 1
ATOM 784 O O . ALA A 1 99 ? -3.788 -38.291 -3.399 1.00 69.06 99 ALA A O 1
ATOM 785 N N . ALA A 1 100 ? -4.885 -37.279 -5.077 1.00 68.88 100 ALA A N 1
ATOM 786 C CA . ALA A 1 100 ? -6.197 -37.832 -4.742 1.00 68.88 100 ALA A CA 1
ATOM 787 C C . ALA A 1 100 ? -6.240 -39.368 -4.881 1.00 68.88 100 ALA A C 1
ATOM 789 O O . ALA A 1 100 ? -7.032 -40.031 -4.213 1.00 68.88 100 ALA A O 1
ATOM 790 N N . GLY A 1 101 ? -5.361 -39.953 -5.702 1.00 68.75 101 GLY A N 1
ATOM 791 C CA . GLY A 1 101 ? -5.179 -41.399 -5.805 1.00 68.75 101 GLY A CA 1
ATOM 792 C C . GLY A 1 101 ? -4.447 -42.027 -4.613 1.00 68.75 101 GLY A C 1
ATOM 793 O O . GLY A 1 101 ? -4.679 -43.206 -4.330 1.00 68.75 101 GLY A O 1
ATOM 794 N N . TYR A 1 102 ? -3.607 -41.259 -3.906 1.00 68.75 102 TYR A N 1
ATOM 795 C CA . TYR A 1 102 ? -2.789 -41.746 -2.788 1.00 68.75 102 TYR A CA 1
ATOM 796 C C . TYR A 1 102 ? -3.524 -41.793 -1.442 1.00 68.75 102 TYR A C 1
ATOM 798 O O . TYR A 1 102 ? -3.094 -42.546 -0.569 1.00 68.75 102 TYR A O 1
ATOM 806 N N . CYS A 1 103 ? -4.642 -41.076 -1.260 1.00 65.31 103 CYS A N 1
ATOM 807 C CA . CYS A 1 103 ? -5.499 -41.272 -0.087 1.00 65.31 103 CYS A CA 1
ATOM 808 C C . CYS A 1 103 ? -6.954 -41.574 -0.454 1.00 65.31 103 CYS A C 1
ATOM 810 O O . CYS A 1 103 ? -7.797 -40.683 -0.518 1.00 65.31 103 CYS A O 1
ATOM 812 N N . LYS A 1 104 ? -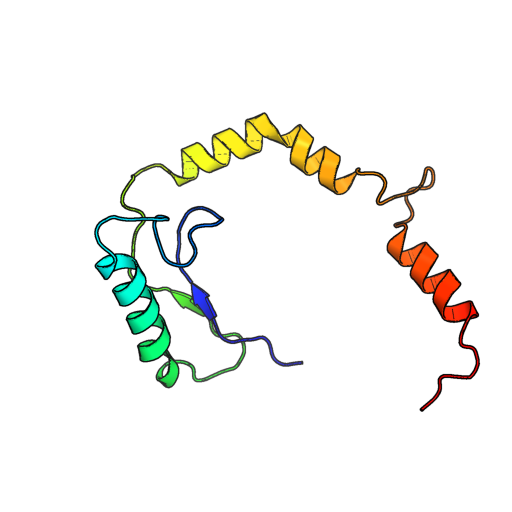7.255 -42.862 -0.647 1.00 64.06 104 LYS A N 1
ATOM 813 C CA . LYS A 1 104 ? -8.624 -43.346 -0.896 1.00 64.06 104 LYS A CA 1
ATOM 814 C C . LYS A 1 104 ? -9.485 -43.443 0.372 1.00 64.06 104 LYS A C 1
ATOM 816 O O . LYS A 1 104 ? -10.701 -43.502 0.247 1.00 64.06 104 LYS A O 1
ATOM 821 N N . ASP A 1 105 ? -8.863 -43.371 1.555 1.00 60.22 105 ASP A N 1
ATOM 822 C CA . ASP A 1 105 ? -9.521 -43.536 2.862 1.00 60.22 105 ASP A CA 1
ATOM 823 C C . ASP A 1 105 ? -9.402 -42.302 3.787 1.00 60.22 105 ASP A C 1
ATOM 825 O O . ASP A 1 105 ? -9.764 -42.369 4.961 1.00 60.22 105 ASP A O 1
ATOM 829 N N . CYS A 1 106 ? -8.929 -41.149 3.293 1.00 56.81 106 CYS A N 1
ATOM 830 C CA . CYS A 1 106 ? -8.905 -39.898 4.070 1.00 56.81 106 CYS A CA 1
ATOM 831 C C . CYS A 1 106 ? -10.294 -39.240 4.071 1.00 56.81 106 CYS A C 1
ATOM 833 O O . CYS A 1 106 ? -10.478 -38.145 3.543 1.00 56.81 106 CYS A O 1
ATOM 835 N N . ALA A 1 107 ? -11.276 -39.923 4.651 1.00 54.12 107 ALA A N 1
ATOM 836 C CA . ALA A 1 107 ? -12.526 -39.327 5.090 1.00 54.12 107 ALA A CA 1
ATOM 837 C C . ALA A 1 107 ? -12.528 -39.304 6.624 1.00 54.12 107 ALA A C 1
ATOM 839 O O . ALA A 1 107 ? -12.929 -40.272 7.268 1.00 54.12 107 ALA A O 1
ATOM 840 N N . LEU A 1 108 ? -12.055 -38.193 7.189 1.00 44.62 108 LEU A N 1
ATOM 841 C CA . LEU A 1 108 ? -12.421 -37.722 8.525 1.00 44.62 108 LEU A CA 1
ATOM 842 C C . LEU A 1 108 ? -12.778 -36.241 8.430 1.00 44.62 108 LEU A C 1
ATOM 844 O O . LEU A 1 108 ? -11.962 -35.484 7.857 1.00 44.62 108 LEU A O 1
#

Radius of gyration: 21.21 Å; chains: 1; bounding box: 35×56×38 Å

Secondary structure (DSSP, 8-state):
-PPPPEEE----TT-TTSSTT-S-THHHHHHHHHHHHTGGG--STT-EEE-S---SSTTHHHHHHHHHHHTHHHHHHHHHSSSB-TTS-BHHHHHHHHHHHH-SS---

pLDDT: mean 82.51, std 12.52, range [44.62, 96.75]

Sequence (108 aa):
MKPPRACFLDYPLGNTVGIPKDADVVAQRAILRAALTSLPRFTAPGQIIDLPFAWPEAGWEQEVERTYRKEAHIVLDQRTRGEFDAEGRHFAKALAEEAAGYCKDCAL